Protein AF-A0A820QE18-F1 (afdb_monomer_lite)

Structure (mmCIF, N/CA/C/O backbone):
data_AF-A0A820QE18-F1
#
_entry.id   AF-A0A820QE18-F1
#
loop_
_atom_site.group_PDB
_atom_site.id
_atom_site.type_symbol
_atom_site.label_atom_id
_atom_site.label_alt_id
_atom_site.label_comp_id
_atom_site.label_asym_id
_atom_site.label_entity_id
_atom_site.label_seq_id
_atom_site.pdbx_PDB_ins_code
_atom_site.Cartn_x
_atom_site.Cartn_y
_atom_site.Cartn_z
_atom_site.occupancy
_atom_site.B_iso_or_equiv
_atom_site.auth_seq_id
_atom_site.auth_comp_id
_atom_site.auth_asym_id
_atom_site.auth_atom_id
_atom_site.pdbx_PDB_model_num
ATOM 1 N N . MET A 1 1 ? 8.729 -13.215 -11.116 1.00 55.50 1 MET A N 1
ATOM 2 C CA . MET A 1 1 ? 9.189 -13.105 -9.713 1.00 55.50 1 MET A CA 1
ATOM 3 C C . MET A 1 1 ? 8.022 -13.468 -8.811 1.00 55.50 1 MET A C 1
AT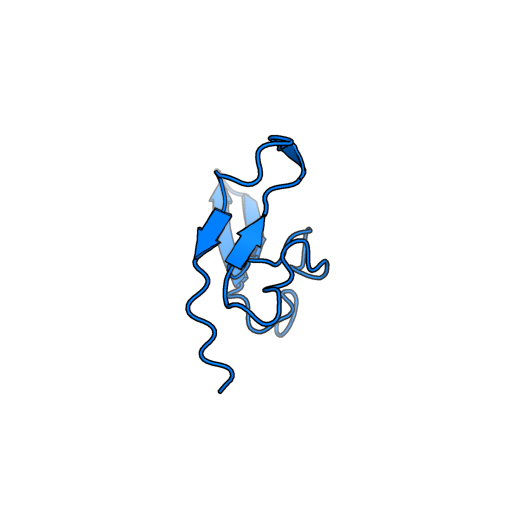OM 5 O O . MET A 1 1 ? 7.153 -12.622 -8.631 1.00 55.50 1 MET A O 1
ATOM 9 N N . PRO A 1 2 ? 7.908 -14.715 -8.326 1.00 53.56 2 PRO A N 1
ATOM 10 C CA . PRO A 1 2 ? 6.799 -15.057 -7.451 1.00 53.56 2 PRO A CA 1
ATOM 11 C C . PRO A 1 2 ? 7.053 -14.424 -6.076 1.00 53.56 2 PRO A C 1
ATOM 13 O O . PRO A 1 2 ? 8.153 -14.532 -5.542 1.00 53.56 2 PRO A O 1
ATOM 16 N N . ASN A 1 3 ? 6.031 -13.768 -5.524 1.00 64.44 3 ASN A N 1
ATOM 17 C CA . ASN A 1 3 ? 5.969 -13.309 -4.132 1.00 64.44 3 ASN A CA 1
ATOM 18 C C . ASN A 1 3 ? 6.743 -12.022 -3.754 1.00 64.44 3 ASN A C 1
ATOM 20 O O . ASN A 1 3 ? 7.321 -11.930 -2.673 1.00 64.44 3 ASN A O 1
ATOM 24 N N . PHE A 1 4 ? 6.765 -11.002 -4.623 1.00 82.38 4 PHE A N 1
ATOM 25 C CA . PHE A 1 4 ? 7.243 -9.666 -4.217 1.00 82.38 4 PHE A CA 1
ATOM 26 C C . PHE A 1 4 ? 6.224 -8.922 -3.333 1.00 82.38 4 PHE A C 1
ATOM 28 O O . PHE A 1 4 ? 6.624 -8.212 -2.411 1.00 82.38 4 PHE A O 1
ATOM 35 N N . CYS A 1 5 ? 4.929 -9.104 -3.599 1.00 90.31 5 CYS A N 1
ATOM 36 C CA . CYS A 1 5 ? 3.829 -8.452 -2.889 1.00 90.31 5 CYS A CA 1
ATOM 37 C C . CYS A 1 5 ? 3.253 -9.372 -1.812 1.00 90.31 5 CYS A C 1
ATOM 39 O O . CYS A 1 5 ? 2.998 -10.543 -2.081 1.00 90.31 5 CYS A O 1
ATOM 41 N N . LEU A 1 6 ? 3.050 -8.837 -0.608 1.00 89.19 6 LEU A N 1
ATOM 42 C CA . LEU A 1 6 ? 2.484 -9.560 0.531 1.00 89.19 6 LEU A CA 1
ATOM 43 C C . LEU A 1 6 ? 0.956 -9.397 0.593 1.00 89.19 6 LEU A C 1
ATOM 45 O O . LEU A 1 6 ? 0.364 -8.659 -0.197 1.00 89.19 6 LEU A O 1
ATOM 49 N N . ASN A 1 7 ? 0.320 -10.086 1.547 1.00 85.25 7 ASN A N 1
ATOM 50 C CA . ASN A 1 7 ? -1.111 -9.958 1.854 1.00 85.25 7 ASN A CA 1
ATOM 51 C C . ASN A 1 7 ? -2.017 -10.159 0.627 1.00 85.25 7 ASN A C 1
ATOM 53 O O . ASN A 1 7 ? -2.935 -9.380 0.385 1.00 85.25 7 ASN A O 1
ATOM 57 N N . ASN A 1 8 ? -1.703 -11.173 -0.190 1.00 83.06 8 ASN A N 1
ATOM 58 C CA . ASN A 1 8 ? -2.416 -11.527 -1.424 1.00 83.06 8 ASN A CA 1
ATOM 59 C C . ASN A 1 8 ? -2.627 -10.351 -2.398 1.00 83.06 8 ASN A C 1
ATOM 61 O O . ASN A 1 8 ? -3.554 -10.357 -3.208 1.00 83.06 8 ASN A O 1
ATOM 65 N N . SER A 1 9 ? -1.764 -9.334 -2.337 1.00 86.44 9 SER A N 1
ATOM 66 C CA . SER A 1 9 ? -1.868 -8.169 -3.210 1.00 86.44 9 SER A CA 1
ATOM 67 C C . SER A 1 9 ? -1.305 -8.483 -4.602 1.00 86.44 9 SER A C 1
ATOM 69 O O . SER A 1 9 ? -0.224 -9.073 -4.708 1.00 86.44 9 SER A O 1
ATOM 71 N N . PRO A 1 10 ? -1.999 -8.100 -5.688 1.00 86.31 10 PRO A N 1
ATOM 72 C CA . PRO A 1 10 ? -1.507 -8.329 -7.037 1.00 86.31 10 PRO A CA 1
ATOM 73 C C . PRO A 1 10 ? -0.227 -7.529 -7.314 1.00 86.31 10 PRO A C 1
ATOM 75 O O . PRO A 1 10 ? -0.122 -6.337 -7.018 1.00 86.31 10 PRO A O 1
ATOM 78 N N . CYS A 1 11 ? 0.754 -8.190 -7.931 1.00 89.81 11 CYS A N 1
ATOM 79 C CA . CYS A 1 11 ? 1.933 -7.526 -8.475 1.00 89.81 11 CYS A CA 1
ATOM 80 C C . CYS A 1 11 ? 1.611 -7.040 -9.886 1.00 89.81 11 CYS A C 1
ATOM 82 O O . CYS A 1 11 ? 1.267 -7.842 -10.755 1.00 89.81 11 CYS A O 1
ATOM 84 N N . LYS A 1 12 ? 1.711 -5.731 -10.103 1.00 88.62 12 LYS A N 1
ATOM 85 C CA . LYS A 1 12 ? 1.521 -5.101 -11.405 1.00 88.62 12 LYS A CA 1
ATOM 86 C C . LYS A 1 12 ? 2.861 -4.644 -11.949 1.00 88.62 12 LYS A C 1
ATOM 88 O O . LYS A 1 12 ? 3.771 -4.267 -11.213 1.00 88.62 12 LYS A O 1
ATOM 93 N N . GLU A 1 13 ? 2.965 -4.655 -13.264 1.00 88.69 13 GLU A N 1
ATOM 94 C CA . GLU A 1 13 ? 4.085 -4.065 -13.975 1.00 88.69 13 GLU A CA 1
ATOM 95 C C . GLU A 1 13 ? 3.600 -2.894 -14.823 1.00 88.69 13 GLU A C 1
ATOM 97 O O . GLU A 1 13 ? 2.476 -2.885 -15.322 1.00 88.69 13 GLU A O 1
ATOM 102 N N . ASN A 1 14 ? 4.446 -1.882 -14.956 1.00 87.62 14 ASN A N 1
ATOM 103 C CA . ASN A 1 14 ? 4.237 -0.768 -15.859 1.00 87.62 14 ASN A CA 1
ATOM 104 C C . ASN A 1 14 ? 5.528 -0.502 -16.632 1.00 87.62 14 ASN A C 1
ATOM 106 O O . ASN A 1 14 ? 6.629 -0.576 -16.083 1.00 87.62 14 ASN A O 1
ATOM 110 N N . ILE A 1 15 ? 5.385 -0.208 -17.918 1.00 90.69 15 ILE A N 1
ATOM 111 C CA . ILE A 1 15 ? 6.497 0.080 -18.813 1.00 90.69 15 ILE A CA 1
ATOM 112 C C . ILE A 1 15 ? 6.498 1.582 -19.059 1.00 90.69 15 ILE A C 1
ATOM 114 O O . ILE A 1 15 ? 5.549 2.131 -19.612 1.00 90.69 15 ILE A O 1
ATOM 118 N N . ILE A 1 16 ? 7.572 2.244 -18.640 1.00 88.50 16 ILE A N 1
ATOM 119 C CA . ILE A 1 16 ? 7.770 3.675 -18.859 1.00 88.50 16 ILE A CA 1
ATOM 120 C C . ILE A 1 16 ? 8.990 3.812 -19.770 1.00 88.50 16 ILE A C 1
ATOM 122 O O . ILE A 1 16 ? 10.123 3.570 -19.348 1.00 88.50 16 ILE A O 1
ATOM 126 N N . GLY A 1 17 ? 8.748 4.135 -21.044 1.00 90.56 17 GLY A N 1
ATOM 127 C CA . GLY A 1 17 ? 9.774 4.111 -22.090 1.00 90.56 17 GLY A CA 1
ATOM 128 C C . GLY A 1 17 ? 10.298 2.692 -22.325 1.00 90.56 17 GLY A C 1
ATOM 129 O O . GLY A 1 17 ? 9.522 1.788 -22.622 1.00 90.56 17 GLY A O 1
ATOM 130 N N . SER A 1 18 ? 11.607 2.493 -22.155 1.00 91.88 18 SER A N 1
ATOM 131 C CA . SER A 1 18 ? 12.258 1.174 -22.254 1.00 91.88 18 SER A CA 1
ATOM 132 C C . SER A 1 18 ? 12.428 0.468 -20.900 1.00 91.88 18 SER A C 1
ATOM 134 O O . SER A 1 18 ? 13.011 -0.614 -20.846 1.00 91.88 18 SER A O 1
ATOM 136 N N . THR A 1 19 ? 11.943 1.060 -19.803 1.00 87.94 19 THR A N 1
ATOM 137 C CA . THR A 1 19 ? 12.141 0.539 -18.442 1.00 87.94 19 THR A CA 1
ATOM 138 C C . THR A 1 19 ? 10.877 -0.135 -17.919 1.00 87.94 19 THR A C 1
ATOM 140 O O . THR A 1 19 ? 9.792 0.451 -17.926 1.00 87.94 19 THR A O 1
ATOM 143 N N . ARG A 1 20 ? 11.027 -1.361 -17.404 1.00 86.31 20 ARG A N 1
ATOM 144 C CA . ARG A 1 20 ? 9.982 -2.097 -16.678 1.00 86.31 20 ARG A CA 1
ATOM 145 C C . ARG A 1 20 ? 10.048 -1.773 -15.189 1.00 86.31 20 ARG A C 1
ATOM 147 O O . ARG A 1 20 ? 11.054 -2.041 -14.540 1.00 86.31 20 ARG A O 1
ATOM 154 N N . HIS A 1 21 ? 8.954 -1.253 -14.652 1.00 84.94 21 HIS A N 1
ATOM 155 C CA . HIS A 1 21 ? 8.754 -1.044 -13.224 1.00 84.94 21 HIS A CA 1
ATOM 156 C C . HIS A 1 21 ? 7.734 -2.054 -12.712 1.00 84.94 21 HIS A C 1
ATOM 158 O O . HIS A 1 21 ? 6.680 -2.227 -13.317 1.00 84.94 21 HIS A O 1
ATOM 164 N N . ALA A 1 22 ? 8.027 -2.698 -11.588 1.00 86.38 22 ALA A N 1
ATOM 165 C CA . ALA A 1 22 ? 7.070 -3.534 -10.878 1.00 86.38 22 ALA A CA 1
ATOM 166 C C . ALA A 1 22 ? 6.644 -2.825 -9.591 1.00 86.38 22 ALA A C 1
ATOM 168 O O . ALA A 1 22 ? 7.479 -2.265 -8.881 1.00 86.38 22 ALA A O 1
ATOM 169 N N . TYR A 1 23 ? 5.351 -2.852 -9.295 1.00 87.69 23 TYR A N 1
ATOM 170 C CA . TYR A 1 23 ? 4.777 -2.297 -8.077 1.00 87.69 23 TYR A CA 1
ATOM 171 C C . TYR A 1 23 ? 3.648 -3.197 -7.579 1.00 87.69 23 TYR A C 1
ATOM 173 O O . TYR A 1 23 ? 3.063 -3.980 -8.328 1.00 87.69 23 TYR A O 1
ATOM 181 N N . CYS A 1 24 ? 3.366 -3.114 -6.286 1.00 91.25 24 CYS A N 1
ATOM 182 C CA . CYS A 1 24 ? 2.260 -3.841 -5.687 1.00 91.25 24 CYS A CA 1
ATOM 183 C C . CYS A 1 24 ? 1.024 -2.953 -5.650 1.00 91.25 24 CYS A C 1
ATOM 185 O O . CYS A 1 24 ? 1.096 -1.812 -5.196 1.00 91.25 24 CYS A O 1
ATOM 187 N N . ASP A 1 25 ? -0.099 -3.484 -6.118 1.00 88.94 25 ASP A N 1
ATOM 188 C CA . ASP A 1 25 ? -1.398 -2.845 -5.951 1.00 88.94 25 ASP A CA 1
ATOM 189 C C . ASP A 1 25 ? -2.008 -3.358 -4.647 1.00 88.94 25 ASP A C 1
ATOM 191 O O . ASP A 1 25 ? -2.566 -4.455 -4.588 1.00 88.94 25 ASP A O 1
ATOM 195 N N . CYS A 1 26 ? -1.749 -2.621 -3.568 1.00 86.25 26 CYS A N 1
ATOM 196 C CA . CYS A 1 26 ? -2.083 -3.060 -2.223 1.00 86.25 26 CYS A CA 1
ATOM 197 C C . CYS A 1 26 ? -3.590 -3.121 -2.013 1.00 86.25 26 CYS A C 1
ATOM 199 O O . CYS A 1 26 ? -4.311 -2.176 -2.328 1.00 86.25 26 CYS A O 1
ATOM 201 N N . GLN A 1 27 ? -4.047 -4.218 -1.408 1.00 82.75 27 GLN A N 1
ATOM 202 C CA . GLN A 1 27 ? -5.422 -4.310 -0.932 1.00 82.75 27 GLN A CA 1
ATOM 203 C C . GLN A 1 27 ? -5.728 -3.173 0.057 1.00 82.75 27 GLN A C 1
ATOM 205 O O . GLN A 1 27 ? -4.832 -2.761 0.809 1.00 82.75 27 GLN A O 1
ATOM 210 N N . PRO A 1 28 ? -6.981 -2.680 0.091 1.00 75.75 28 PRO A N 1
ATOM 211 C CA . PRO A 1 28 ? -7.401 -1.676 1.055 1.00 75.75 28 PRO A CA 1
ATOM 212 C C . PRO A 1 28 ? -6.971 -2.056 2.471 1.00 75.75 28 PRO A C 1
ATOM 214 O O . PRO A 1 28 ? -7.251 -3.150 2.956 1.00 75.75 28 PRO A O 1
ATOM 217 N N . GLY A 1 29 ? -6.252 -1.142 3.114 1.00 75.69 29 GLY A N 1
ATOM 218 C CA . GLY A 1 29 ? -5.744 -1.322 4.464 1.00 75.69 29 GLY A CA 1
ATOM 219 C C . GLY A 1 29 ? -4.303 -1.795 4.612 1.00 75.69 29 GLY A C 1
ATOM 220 O O . GLY A 1 29 ? -3.772 -1.763 5.726 1.00 75.69 29 GLY A O 1
ATOM 221 N N . PHE A 1 30 ? -3.631 -2.110 3.503 1.00 84.19 30 PHE A N 1
ATOM 222 C CA . PHE A 1 30 ? -2.194 -2.368 3.464 1.00 84.19 30 PHE A CA 1
ATOM 223 C C . PHE A 1 30 ? -1.443 -1.301 2.664 1.00 84.19 30 PHE A C 1
ATOM 225 O O . PHE A 1 30 ? -1.940 -0.772 1.675 1.00 84.19 30 PHE A O 1
ATOM 232 N N . ASN A 1 31 ? -0.221 -0.979 3.082 1.00 84.44 31 ASN A N 1
ATOM 233 C CA . ASN A 1 31 ? 0.666 -0.059 2.381 1.00 84.44 31 ASN A CA 1
ATOM 234 C C . ASN A 1 31 ? 2.147 -0.480 2.471 1.00 84.44 31 ASN A C 1
ATOM 236 O O . ASN A 1 31 ? 2.512 -1.530 3.017 1.00 84.44 31 ASN A O 1
ATOM 240 N N . GLY A 1 32 ? 3.009 0.348 1.880 1.00 86.19 32 GLY A N 1
ATOM 241 C CA . GLY A 1 32 ? 4.440 0.103 1.732 1.00 86.19 32 GLY A CA 1
ATOM 242 C C . GLY A 1 32 ? 4.773 -0.592 0.413 1.00 86.19 32 GLY A C 1
ATOM 243 O O . GLY A 1 32 ? 3.897 -1.098 -0.281 1.00 86.19 32 GLY A O 1
ATOM 244 N N . LEU A 1 33 ? 6.066 -0.662 0.081 1.00 88.94 33 LEU A N 1
ATO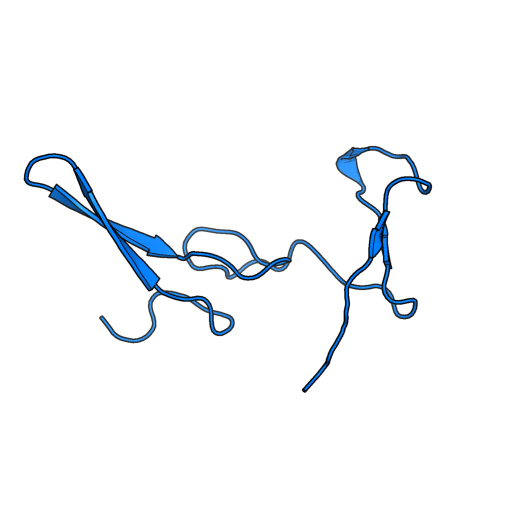M 245 C CA . LEU A 1 33 ? 6.537 -1.113 -1.240 1.00 88.94 33 LEU A CA 1
ATOM 246 C C . LEU A 1 33 ? 6.043 -2.521 -1.629 1.00 88.94 33 LEU A C 1
ATOM 248 O O . LEU A 1 33 ? 5.781 -2.794 -2.795 1.00 88.94 33 LEU A O 1
ATOM 252 N N . LYS A 1 34 ? 5.915 -3.401 -0.633 1.00 89.94 34 LYS A N 1
ATOM 253 C CA . LYS A 1 34 ? 5.423 -4.777 -0.747 1.00 89.94 34 LYS A CA 1
ATOM 254 C C . LYS A 1 34 ? 4.048 -5.001 -0.101 1.00 89.94 34 LYS A C 1
ATOM 256 O O . LYS A 1 34 ? 3.708 -6.146 0.169 1.00 89.94 34 LYS A O 1
ATOM 261 N N . CYS A 1 35 ? 3.299 -3.946 0.234 1.00 90.12 35 CYS A N 1
ATOM 262 C CA . CYS A 1 35 ? 2.035 -4.041 0.987 1.00 90.12 35 CYS A CA 1
ATOM 263 C C . CYS A 1 35 ? 2.191 -4.752 2.340 1.00 90.12 35 CYS A C 1
ATOM 265 O O . CYS A 1 35 ? 1.407 -5.624 2.688 1.00 90.12 35 CYS A O 1
ATOM 267 N N . GLN A 1 36 ? 3.260 -4.430 3.072 1.00 89.44 36 GLN A N 1
ATOM 268 C CA . GLN A 1 36 ? 3.691 -5.166 4.269 1.00 89.44 36 GLN A CA 1
ATOM 269 C C . GLN A 1 36 ? 3.174 -4.527 5.555 1.00 89.44 36 GLN A C 1
ATOM 271 O O . GLN A 1 36 ? 3.074 -5.191 6.580 1.00 89.44 36 GLN A O 1
ATOM 276 N N . ASN A 1 37 ? 2.841 -3.241 5.491 1.00 84.44 37 ASN A N 1
ATOM 277 C CA . ASN A 1 37 ? 2.355 -2.488 6.627 1.00 84.44 37 ASN A CA 1
ATOM 278 C C . ASN A 1 37 ? 0.836 -2.479 6.574 1.00 84.44 37 ASN A C 1
ATOM 280 O O . ASN A 1 37 ? 0.259 -2.098 5.559 1.00 84.44 37 ASN A O 1
ATOM 284 N N . GLN A 1 38 ? 0.188 -2.849 7.665 1.00 83.31 38 GLN A N 1
ATOM 285 C CA . GLN A 1 38 ? -1.247 -2.678 7.807 1.00 83.31 38 GLN A CA 1
ATOM 286 C C . GLN A 1 38 ? -1.502 -1.304 8.437 1.00 83.31 38 GLN A C 1
ATOM 288 O O . GLN A 1 38 ? -1.139 -1.080 9.588 1.00 83.31 38 GLN A O 1
ATOM 293 N N . TYR A 1 39 ? -2.068 -0.368 7.674 1.00 74.12 39 TYR A N 1
ATOM 294 C CA . TYR A 1 39 ? -2.371 0.991 8.161 1.00 74.12 39 TYR A CA 1
ATOM 295 C C . TYR A 1 39 ? -3.830 1.158 8.575 1.00 74.12 39 TYR A C 1
ATOM 297 O O . TYR A 1 39 ? -4.197 2.140 9.212 1.00 74.12 39 TYR A O 1
ATOM 305 N N . PHE A 1 40 ? -4.650 0.181 8.207 1.00 68.06 40 PHE A N 1
ATOM 306 C CA . PHE A 1 40 ? -6.057 0.123 8.522 1.00 68.06 40 PHE A CA 1
ATOM 307 C C . PHE A 1 40 ? -6.322 -1.132 9.338 1.00 68.06 40 PHE A C 1
ATOM 309 O O . PHE A 1 40 ? -6.066 -2.260 8.912 1.00 68.06 40 PHE A O 1
ATOM 316 N N . GLN A 1 41 ? -6.845 -0.939 10.532 1.00 64.19 41 GLN A N 1
ATOM 317 C CA . GLN A 1 41 ? -7.393 -2.014 11.336 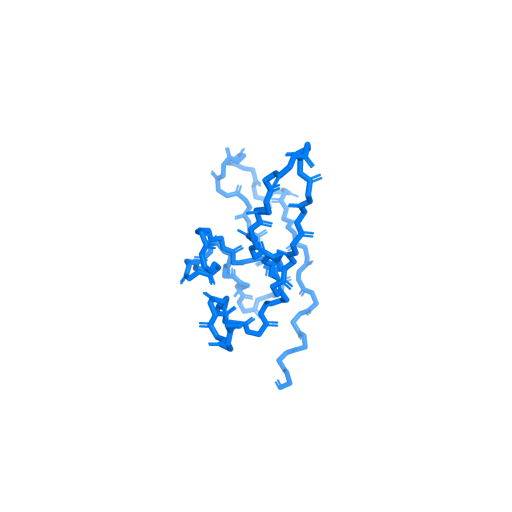1.00 64.19 41 GLN A CA 1
ATOM 318 C C . GLN A 1 41 ? -8.888 -1.754 11.414 1.00 64.19 41 GLN A C 1
ATOM 320 O O . GLN A 1 41 ? -9.304 -0.733 11.964 1.00 64.19 41 GLN A O 1
ATOM 325 N N . CYS A 1 42 ? -9.699 -2.647 10.836 1.00 68.62 42 CYS A N 1
ATOM 326 C CA . CYS A 1 42 ? -11.120 -2.629 11.155 1.00 68.62 42 CYS A CA 1
ATOM 327 C C . CYS A 1 42 ? -11.229 -2.813 12.663 1.00 68.62 42 CYS A C 1
ATOM 329 O O . CYS A 1 42 ? -10.749 -3.804 13.217 1.00 68.62 42 CYS A O 1
ATOM 331 N N . THR A 1 43 ? -11.860 -1.855 13.332 1.00 68.25 43 THR A N 1
ATOM 332 C CA . THR A 1 43 ? -12.310 -2.099 14.698 1.00 68.25 43 THR A CA 1
ATOM 333 C C . THR A 1 43 ? -13.385 -3.186 14.663 1.00 68.25 43 THR A C 1
ATOM 335 O O . THR A 1 43 ? -13.999 -3.432 13.619 1.00 68.25 43 THR A O 1
ATOM 338 N N . SER A 1 44 ? -13.665 -3.819 15.801 1.00 61.25 44 SER A N 1
ATOM 339 C CA . SER A 1 44 ? -14.683 -4.875 15.923 1.00 61.25 44 SER A CA 1
ATOM 340 C C . SER A 1 44 ? -16.076 -4.472 15.408 1.00 61.25 44 SER A C 1
ATOM 342 O O . SER A 1 44 ? -16.913 -5.334 15.170 1.00 61.25 44 SER A O 1
ATOM 344 N N . ASN A 1 45 ? -16.313 -3.174 15.196 1.00 65.00 45 ASN A N 1
ATOM 345 C CA . ASN A 1 45 ? -17.566 -2.605 14.713 1.00 65.00 45 ASN A CA 1
ATOM 346 C C . ASN A 1 45 ? -17.610 -2.385 13.185 1.00 65.00 45 ASN A C 1
ATOM 348 O O . ASN A 1 45 ? -18.491 -1.672 12.711 1.00 65.00 45 ASN A O 1
ATOM 352 N N . GLY A 1 46 ? -16.659 -2.930 12.411 1.00 66.88 46 GLY A N 1
ATOM 353 C CA . GLY A 1 46 ? -16.647 -2.814 10.939 1.00 66.88 46 GLY A CA 1
ATOM 354 C C . GLY A 1 46 ? -16.359 -1.398 10.424 1.00 66.88 46 GLY A C 1
ATOM 355 O O . GLY A 1 46 ? -16.643 -1.065 9.275 1.00 66.88 46 GLY A O 1
ATOM 356 N N . LYS A 1 47 ? -15.808 -0.545 11.289 1.00 72.69 47 LYS A N 1
ATOM 357 C CA . LYS A 1 47 ? -15.464 0.845 10.990 1.00 72.69 47 LYS A CA 1
ATOM 358 C C . LYS A 1 47 ? -13.992 1.075 11.273 1.00 72.69 47 LYS A C 1
ATOM 360 O O . LYS A 1 47 ? -13.467 0.612 12.290 1.00 72.69 47 LYS A O 1
ATOM 365 N N . PHE A 1 48 ? -13.351 1.833 10.404 1.00 73.00 48 PHE A N 1
ATOM 366 C CA . PHE A 1 48 ? -12.047 2.423 10.657 1.00 73.00 48 PHE A CA 1
ATOM 367 C C . PHE A 1 48 ? -12.200 3.929 10.740 1.00 73.00 48 PHE A C 1
ATOM 369 O O . PHE A 1 48 ? -12.758 4.541 9.832 1.00 73.00 48 PHE A O 1
ATOM 376 N N . ILE A 1 49 ? -11.694 4.509 11.819 1.00 68.44 49 ILE A N 1
ATOM 377 C CA . ILE A 1 49 ? -11.656 5.954 12.003 1.00 68.44 49 ILE A CA 1
ATOM 378 C C . ILE A 1 49 ? -10.338 6.440 11.413 1.00 68.44 49 ILE A C 1
ATOM 380 O O . ILE A 1 49 ? -9.276 6.002 11.856 1.00 68.44 49 ILE A O 1
ATOM 384 N N . ASP A 1 50 ? -10.403 7.338 10.432 1.00 64.19 50 ASP A N 1
ATOM 385 C CA . ASP A 1 50 ? -9.193 7.957 9.907 1.00 64.19 50 ASP A CA 1
ATOM 386 C C . ASP A 1 50 ? -8.627 8.941 10.939 1.00 64.19 50 ASP A C 1
ATOM 388 O O . ASP A 1 50 ? -9.115 10.062 11.110 1.00 64.19 50 ASP A O 1
ATOM 392 N N . SER A 1 51 ? -7.580 8.513 11.648 1.00 60.06 51 SER A N 1
ATOM 393 C CA . SER A 1 51 ? -6.903 9.330 12.656 1.00 60.06 51 SER A CA 1
ATOM 394 C C . SER A 1 51 ? -6.227 10.572 12.066 1.00 60.06 51 SER A C 1
ATOM 396 O O . SER A 1 51 ? -5.889 11.475 12.826 1.00 60.06 51 SER A O 1
ATOM 398 N N . PHE A 1 52 ? -6.045 10.657 10.739 1.00 65.00 52 PHE A N 1
ATOM 399 C CA . PHE A 1 52 ? -5.537 11.872 10.091 1.00 65.00 52 PHE A CA 1
ATOM 400 C C . PHE A 1 52 ? -6.513 13.044 10.161 1.00 65.00 52 PHE A C 1
ATOM 402 O O . PHE A 1 52 ? -6.080 14.193 10.212 1.00 65.00 52 PHE A O 1
ATOM 409 N N . LEU A 1 53 ? -7.819 12.775 10.158 1.00 56.97 53 LEU A N 1
ATOM 410 C CA . LE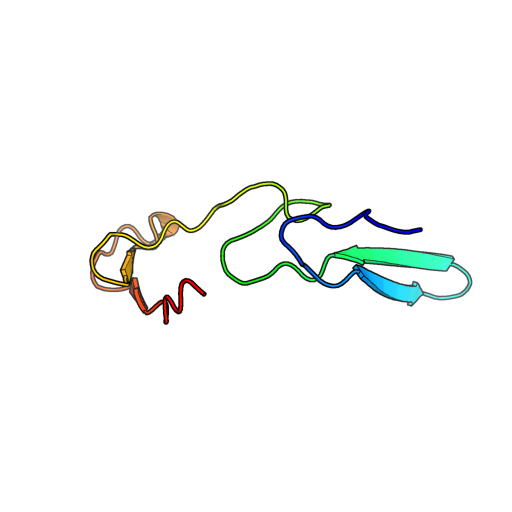U A 1 53 ? -8.833 13.829 10.138 1.00 56.97 53 LEU A CA 1
ATOM 411 C C . LEU A 1 53 ? -9.278 14.252 11.540 1.00 56.97 53 LEU A C 1
ATOM 413 O O . LEU A 1 53 ? -9.971 15.257 11.664 1.00 56.97 53 LEU A O 1
ATOM 417 N N . ASN A 1 54 ? -8.861 13.517 12.581 1.00 58.94 54 ASN A N 1
ATOM 418 C CA . ASN A 1 54 ? -9.245 13.731 13.982 1.00 58.94 54 ASN A CA 1
ATOM 419 C C . ASN A 1 54 ? -10.767 13.939 14.162 1.00 58.94 54 ASN A C 1
ATOM 421 O O . ASN A 1 54 ? -11.223 14.639 15.063 1.00 58.94 54 ASN A O 1
ATOM 425 N N . ASP A 1 55 ? -11.544 13.336 13.260 1.00 64.19 55 ASP A N 1
ATOM 426 C CA . ASP A 1 55 ? -12.989 13.455 13.151 1.00 64.19 55 ASP A CA 1
ATOM 427 C C . ASP A 1 55 ? -13.567 12.043 13.129 1.00 64.19 55 ASP A C 1
ATOM 429 O O . ASP A 1 55 ? -13.491 11.321 12.134 1.00 64.19 55 ASP A O 1
ATOM 433 N N . GLN A 1 56 ? -14.152 11.644 14.256 1.00 61.72 56 GLN A N 1
ATOM 434 C CA . GLN A 1 56 ? -14.755 10.324 14.444 1.00 61.72 56 GLN A CA 1
ATOM 435 C C . GLN A 1 56 ? -15.994 10.100 13.557 1.00 61.72 56 GLN A C 1
ATOM 437 O O . GLN A 1 56 ? -16.485 8.975 13.458 1.00 61.72 56 GLN A O 1
ATOM 442 N N . SER A 1 57 ? -16.482 11.149 12.890 1.00 64.50 57 SER A N 1
ATOM 443 C CA . SER A 1 57 ? -17.589 11.098 11.932 1.00 64.50 57 SER A CA 1
ATOM 444 C C . SER A 1 57 ? -17.131 10.658 10.540 1.00 64.50 57 SER A C 1
ATOM 446 O O . SER A 1 57 ? -17.956 10.220 9.738 1.00 64.50 57 SER A O 1
ATOM 448 N N . LYS A 1 58 ? -15.825 10.742 10.247 1.00 62.34 58 LYS A N 1
ATOM 449 C CA . LYS A 1 58 ? -15.226 10.246 9.006 1.00 62.34 58 LYS A CA 1
ATOM 450 C C . LYS A 1 58 ? -14.603 8.885 9.256 1.00 62.34 58 LYS A C 1
ATOM 452 O O . LYS A 1 58 ? -13.440 8.748 9.631 1.00 62.34 58 LYS A O 1
ATOM 457 N N . TYR A 1 59 ? -15.424 7.870 9.043 1.00 66.94 59 TYR A N 1
ATOM 458 C CA . TYR A 1 59 ? -15.000 6.486 9.072 1.00 66.94 59 TYR A CA 1
ATOM 459 C C . TYR A 1 59 ? -15.162 5.860 7.696 1.00 66.94 59 TYR A C 1
ATOM 461 O O . TYR A 1 59 ? -16.098 6.158 6.956 1.00 66.94 59 TYR A O 1
ATOM 469 N N . PHE A 1 60 ? -14.247 4.962 7.372 1.00 70.69 60 PHE A N 1
ATOM 470 C CA . PHE A 1 60 ? -14.432 4.048 6.262 1.00 70.69 60 PHE A CA 1
ATOM 471 C C . PHE A 1 60 ? -15.143 2.816 6.812 1.00 70.69 60 PHE A C 1
ATOM 473 O O . PHE A 1 60 ? -14.665 2.173 7.753 1.00 70.69 60 PHE A O 1
ATOM 480 N N . GLU A 1 61 ? -16.311 2.513 6.253 1.00 68.62 61 GLU A N 1
ATOM 481 C CA . GLU A 1 61 ? -16.963 1.231 6.485 1.00 68.62 61 GLU A CA 1
ATOM 482 C C . GLU A 1 61 ? -16.144 0.170 5.767 1.00 68.62 61 GLU A C 1
ATOM 484 O O . GLU A 1 61 ? -15.966 0.225 4.549 1.00 68.62 61 GLU A O 1
ATOM 489 N N . CYS A 1 62 ? -15.604 -0.777 6.524 1.00 68.25 62 CYS A N 1
ATOM 490 C CA . CYS A 1 62 ? -15.005 -1.944 5.920 1.00 68.25 62 CYS A CA 1
ATOM 491 C C . CYS A 1 62 ? -16.009 -3.085 5.934 1.00 68.25 62 CYS A C 1
ATOM 493 O O . CYS A 1 62 ? -16.471 -3.536 6.981 1.00 68.25 6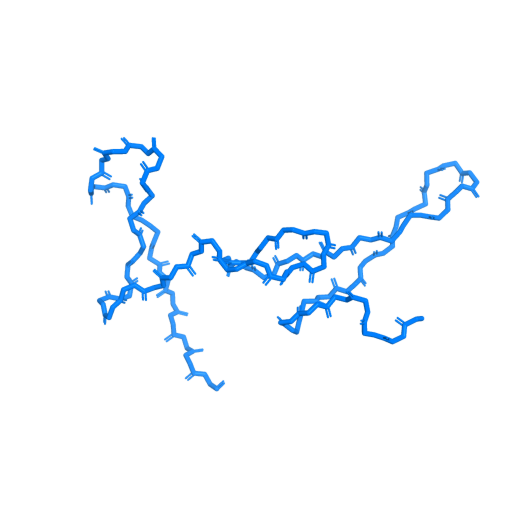2 CYS A O 1
ATOM 495 N N . THR A 1 63 ? -16.298 -3.600 4.743 1.00 58.38 63 THR A N 1
ATOM 496 C CA . THR A 1 63 ? -16.932 -4.899 4.552 1.00 58.38 63 THR A CA 1
ATOM 497 C C . THR A 1 63 ? -15.915 -5.965 4.932 1.00 58.38 63 THR A C 1
ATOM 499 O O . THR A 1 63 ? -15.233 -6.533 4.080 1.00 58.38 63 THR A O 1
ATOM 502 N N . HIS A 1 64 ? -15.737 -6.190 6.228 1.00 56.28 64 HIS A N 1
ATOM 503 C CA . HIS A 1 64 ? 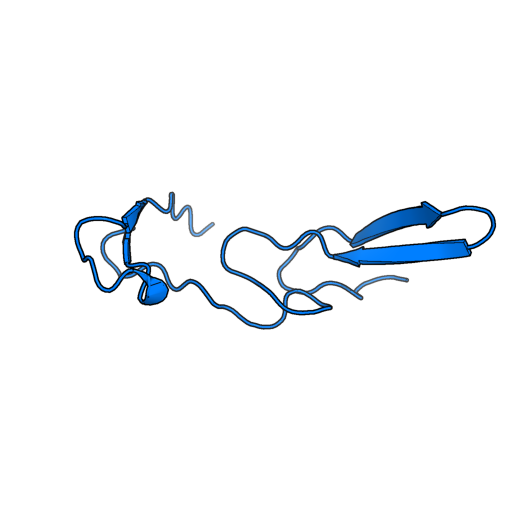-14.974 -7.325 6.707 1.00 56.28 64 HIS A CA 1
ATOM 504 C C . HIS A 1 64 ? -15.767 -8.589 6.349 1.00 56.28 64 HIS A C 1
ATOM 506 O O . HIS A 1 64 ? -16.609 -9.053 7.110 1.00 56.28 64 HIS A O 1
ATOM 512 N N . VAL A 1 65 ? -15.521 -9.138 5.163 1.00 48.09 65 VAL A N 1
ATOM 513 C CA . VAL A 1 65 ? -15.598 -10.582 4.959 1.00 48.09 65 VAL A CA 1
ATOM 514 C C . VAL A 1 65 ? -14.212 -11.092 5.318 1.00 48.09 65 VAL A C 1
ATOM 516 O O . VAL A 1 65 ? -13.329 -11.193 4.474 1.00 48.09 65 VAL A O 1
ATOM 519 N N . ASN A 1 66 ? -14.006 -11.337 6.614 1.00 43.12 66 ASN A N 1
ATOM 520 C CA . ASN A 1 66 ? -13.067 -12.379 7.005 1.00 43.12 66 ASN A CA 1
ATOM 521 C C . ASN A 1 66 ? -13.590 -13.666 6.355 1.00 43.12 66 ASN A C 1
ATOM 523 O O . ASN A 1 66 ? -14.622 -14.189 6.779 1.00 43.12 66 ASN A O 1
ATOM 527 N N . GLY A 1 67 ? -12.927 -14.094 5.286 1.00 39.06 67 GLY A N 1
ATOM 528 C CA . GLY A 1 67 ? -12.990 -15.444 4.743 1.00 39.06 67 GLY A CA 1
ATOM 529 C C . GLY A 1 67 ? -11.645 -16.096 4.977 1.00 39.06 67 GLY A C 1
ATOM 530 O O . GLY A 1 67 ? -10.648 -15.498 4.513 1.00 39.06 67 GLY A O 1
#

InterPro domains:
  IPR000742 EGF-like domain [PS00022] (24-35)
  IPR000742 EGF-like domain [PS01186] (24-35)
  IPR000742 EGF-like domain [PS50026] (1-36)

Foldseek 3Di:
DPQQAPPPWDWDWDDDPNDIDIATPADPQFDDRRSPDRNFDQDPVQWTQDVVVVDNVDIDRHPPPPD

Radius of gyration: 15.26 Å; chains: 1; bounding box: 30×29×38 Å

pLDDT: mean 75.16, std 13.55, range [39.06, 91.88]

Secondary structure (DSSP, 8-state):
-TTSS-TTPPEEEEEETTEEEEEE-PPTTEETTTT-EE-----TTSEEE-TTTT-TT-EEEP-----

Organism: NCBI:txid433720

Sequence (67 aa):
MPNFCLNNSPCKENIIGSTRHAYCDCQPGFNGLKCQNQYFQCTSNGKFIDSFLNDQSKYFECTHVNG